Protein AF-A0A7V3BXD1-F1 (afdb_monomer_lite)

pLDDT: mean 81.01, std 13.36, range [45.06, 96.12]

Radius of gyration: 22.32 Å; chains: 1; bounding box: 56×29×72 Å

Structure (mmCIF, N/CA/C/O backbone):
data_AF-A0A7V3BXD1-F1
#
_entry.id   AF-A0A7V3BXD1-F1
#
loop_
_atom_site.group_PDB
_atom_site.id
_atom_site.type_symbol
_atom_site.label_atom_id
_atom_site.label_alt_id
_atom_site.label_comp_id
_atom_site.label_asym_id
_atom_site.label_entity_id
_atom_site.label_seq_id
_atom_site.pdbx_PDB_ins_code
_atom_site.Cartn_x
_atom_site.Cartn_y
_atom_site.Cartn_z
_atom_site.occupancy
_atom_site.B_iso_or_equiv
_atom_site.auth_seq_id
_atom_site.auth_comp_id
_atom_site.auth_asym_id
_atom_site.auth_atom_id
_atom_site.pdbx_PDB_model_num
ATOM 1 N N . MET A 1 1 ? 17.134 6.460 -17.565 1.00 50.75 1 MET A N 1
ATOM 2 C CA . MET A 1 1 ? 16.845 6.698 -16.137 1.00 50.75 1 MET A CA 1
ATOM 3 C C . MET A 1 1 ? 18.099 6.347 -15.355 1.00 50.75 1 MET A C 1
ATOM 5 O O . MET A 1 1 ? 18.691 5.317 -15.656 1.00 50.75 1 MET A O 1
ATOM 9 N N . ASN A 1 2 ? 18.587 7.209 -14.461 1.00 58.56 2 ASN A N 1
ATOM 10 C CA . ASN A 1 2 ? 19.820 6.916 -13.722 1.00 58.56 2 ASN A CA 1
ATOM 11 C C . ASN A 1 2 ? 19.503 5.994 -12.533 1.00 58.56 2 ASN A C 1
ATOM 13 O O . ASN A 1 2 ? 18.572 6.279 -11.786 1.00 58.56 2 ASN A O 1
ATOM 17 N N . ARG A 1 3 ? 20.319 4.953 -12.289 1.00 56.44 3 ARG A N 1
ATOM 18 C CA . ARG A 1 3 ? 20.182 4.008 -11.147 1.00 56.44 3 ARG A CA 1
ATOM 19 C C . ARG A 1 3 ? 20.028 4.681 -9.771 1.00 56.44 3 ARG A C 1
ATOM 21 O O . ARG A 1 3 ? 19.592 4.054 -8.812 1.00 56.44 3 ARG A O 1
ATOM 28 N N . TRP A 1 4 ? 20.430 5.943 -9.646 1.00 48.59 4 TRP A N 1
ATOM 29 C CA . TRP A 1 4 ? 20.275 6.732 -8.426 1.00 48.59 4 TRP A CA 1
ATOM 30 C C . TRP A 1 4 ? 18.835 7.227 -8.210 1.00 48.59 4 TRP A C 1
ATOM 32 O O . TRP A 1 4 ? 18.339 7.176 -7.091 1.00 48.59 4 TRP A O 1
ATOM 42 N N . GLU A 1 5 ? 18.136 7.629 -9.272 1.00 54.75 5 GLU A N 1
ATOM 43 C CA . GLU A 1 5 ? 16.750 8.116 -9.203 1.00 54.75 5 GLU A CA 1
ATOM 44 C C . GLU A 1 5 ? 15.770 6.979 -8.897 1.00 54.75 5 GLU A C 1
ATOM 46 O O . GLU A 1 5 ? 14.850 7.137 -8.100 1.00 54.75 5 GLU A O 1
ATOM 51 N N . GLU A 1 6 ? 16.030 5.802 -9.463 1.00 57.34 6 GLU A N 1
ATOM 52 C CA . GLU A 1 6 ? 15.280 4.568 -9.213 1.00 57.34 6 GLU A CA 1
ATOM 53 C C . GLU A 1 6 ? 15.422 4.091 -7.758 1.00 57.34 6 GLU A C 1
ATOM 55 O O . GLU A 1 6 ? 14.461 3.630 -7.145 1.00 57.34 6 GLU A O 1
ATOM 60 N N . ARG A 1 7 ? 16.607 4.267 -7.156 1.00 57.84 7 ARG A N 1
ATOM 61 C CA . ARG A 1 7 ? 16.838 3.978 -5.731 1.00 57.84 7 ARG A CA 1
ATOM 62 C C . ARG A 1 7 ? 16.086 4.928 -4.803 1.00 57.84 7 ARG A C 1
ATOM 64 O O . ARG A 1 7 ? 15.686 4.502 -3.725 1.00 57.84 7 ARG A O 1
ATOM 71 N N . ILE A 1 8 ? 15.912 6.188 -5.197 1.00 57.28 8 ILE A N 1
ATOM 72 C CA . ILE A 1 8 ? 15.168 7.180 -4.408 1.00 57.28 8 ILE A CA 1
ATOM 73 C C . ILE A 1 8 ? 13.664 6.908 -4.495 1.00 57.28 8 ILE A C 1
ATOM 75 O O . ILE A 1 8 ? 13.011 6.856 -3.457 1.00 57.28 8 ILE A O 1
ATOM 79 N N . ALA A 1 9 ? 13.136 6.649 -5.696 1.00 61.31 9 ALA A N 1
ATOM 80 C CA . ALA A 1 9 ? 11.723 6.322 -5.895 1.00 61.31 9 ALA A CA 1
ATOM 81 C C . ALA A 1 9 ? 11.322 5.023 -5.169 1.00 61.31 9 ALA A C 1
ATOM 83 O O . ALA A 1 9 ? 10.350 5.003 -4.414 1.00 61.31 9 ALA A O 1
ATOM 84 N N . ASN A 1 10 ? 12.130 3.964 -5.295 1.00 68.19 10 ASN A N 1
ATOM 85 C CA . ASN A 1 10 ? 11.928 2.727 -4.53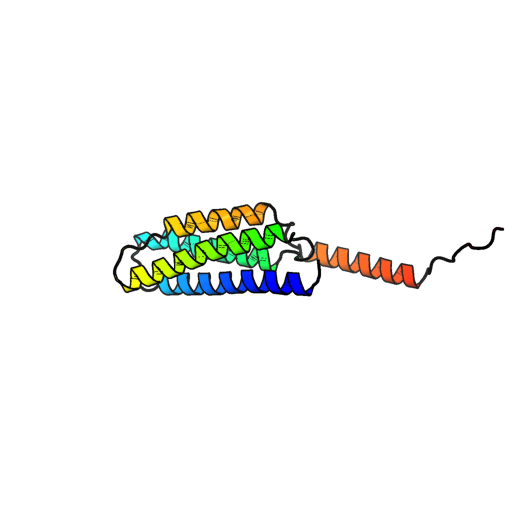5 1.00 68.19 10 ASN A CA 1
ATOM 86 C C . ASN A 1 10 ? 12.102 2.921 -3.023 1.00 68.19 10 ASN A C 1
ATOM 88 O O . ASN A 1 10 ? 11.411 2.279 -2.236 1.00 68.19 10 ASN A O 1
ATOM 92 N N . GLY A 1 11 ? 13.015 3.802 -2.602 1.00 76.81 11 GLY A N 1
ATOM 93 C CA . GLY A 1 11 ? 13.210 4.138 -1.193 1.00 76.81 11 GLY A CA 1
ATOM 94 C C . GLY A 1 11 ? 11.984 4.811 -0.579 1.00 76.81 11 GLY A C 1
ATOM 95 O O . GLY A 1 11 ? 11.580 4.444 0.521 1.00 76.81 11 GLY A O 1
ATOM 96 N N . GLN A 1 12 ? 11.363 5.745 -1.303 1.00 81.31 12 GLN A N 1
ATOM 97 C CA . GLN A 1 12 ? 10.158 6.442 -0.854 1.00 81.31 12 GLN A CA 1
ATOM 98 C C . GLN A 1 12 ? 8.962 5.491 -0.734 1.00 81.31 12 GLN A C 1
ATOM 100 O O . GLN A 1 12 ? 8.333 5.451 0.318 1.00 81.31 12 GLN A O 1
ATOM 105 N N . VAL A 1 13 ? 8.686 4.687 -1.767 1.00 86.81 13 VAL A N 1
ATOM 106 C CA . VAL A 1 13 ? 7.577 3.715 -1.752 1.00 86.81 13 VAL A CA 1
ATOM 107 C C . VAL A 1 13 ? 7.727 2.728 -0.590 1.00 86.81 13 VAL A C 1
ATOM 109 O O . VAL A 1 13 ? 6.779 2.510 0.161 1.00 86.81 13 VAL A O 1
ATOM 112 N N . LYS A 1 14 ? 8.934 2.185 -0.378 1.00 86.62 14 LYS A N 1
ATOM 113 C CA . LYS A 1 14 ? 9.203 1.267 0.740 1.00 86.62 14 LYS A CA 1
ATOM 114 C C . LYS A 1 14 ? 9.040 1.929 2.106 1.00 86.62 14 LYS A C 1
ATOM 116 O O . LYS A 1 14 ? 8.493 1.307 3.010 1.00 86.62 14 LYS A O 1
ATOM 121 N N . ALA A 1 15 ? 9.484 3.175 2.261 1.00 89.25 15 ALA A N 1
ATOM 122 C CA . ALA A 1 15 ? 9.307 3.909 3.510 1.00 89.25 15 ALA A CA 1
ATOM 123 C C . ALA A 1 15 ? 7.820 4.154 3.817 1.00 89.25 15 ALA A C 1
ATOM 125 O O . ALA A 1 15 ? 7.390 3.947 4.950 1.00 89.25 15 ALA A O 1
ATOM 126 N N . SER A 1 16 ? 7.025 4.534 2.811 1.00 91.44 16 SER A N 1
ATOM 127 C CA . SER A 1 16 ? 5.577 4.707 2.962 1.00 91.44 16 SER A CA 1
ATOM 128 C C . SER A 1 16 ? 4.873 3.402 3.334 1.00 91.44 16 SER A C 1
ATOM 130 O O . SER A 1 16 ? 4.022 3.416 4.217 1.00 91.44 16 SER A O 1
ATOM 132 N N . LEU A 1 17 ? 5.254 2.273 2.729 1.00 91.38 17 LEU A N 1
ATOM 133 C CA . LEU A 1 17 ? 4.707 0.956 3.080 1.00 91.38 17 LEU A CA 1
ATOM 134 C C . LEU A 1 17 ? 5.015 0.577 4.533 1.00 91.38 17 LEU A C 1
ATOM 136 O O . LEU A 1 17 ? 4.105 0.204 5.266 1.00 91.38 17 LEU A O 1
ATOM 140 N N . GLN A 1 18 ? 6.264 0.751 4.975 1.00 92.50 18 GLN A N 1
ATOM 141 C CA . GLN A 1 18 ? 6.660 0.463 6.359 1.00 92.50 18 GLN A CA 1
ATOM 142 C C . GLN A 1 18 ? 5.890 1.312 7.378 1.00 92.50 18 GLN A C 1
ATOM 144 O O . GLN A 1 18 ? 5.481 0.812 8.423 1.00 92.50 18 GLN A O 1
ATOM 149 N N . GLN A 1 19 ? 5.678 2.597 7.084 1.00 94.38 19 GLN A N 1
ATOM 150 C CA . GLN A 1 19 ? 4.895 3.471 7.960 1.00 94.38 19 GLN A CA 1
ATOM 151 C C . GLN A 1 19 ? 3.408 3.091 7.963 1.00 94.38 19 GLN A C 1
ATOM 153 O O . GLN A 1 19 ? 2.790 3.064 9.023 1.00 94.38 19 GLN A O 1
ATOM 158 N N . ALA A 1 20 ? 2.841 2.737 6.807 1.00 92.69 20 ALA A N 1
ATOM 159 C CA . ALA A 1 20 ? 1.450 2.304 6.712 1.00 92.69 20 ALA A CA 1
ATOM 160 C C . ALA A 1 20 ? 1.204 1.002 7.493 1.00 92.69 20 ALA A C 1
ATOM 162 O O . ALA A 1 20 ? 0.197 0.880 8.189 1.00 92.69 20 ALA A O 1
ATOM 163 N N . GLU A 1 21 ? 2.141 0.052 7.432 1.00 91.12 21 GLU A N 1
ATOM 164 C CA . GLU A 1 21 ? 2.098 -1.176 8.231 1.00 91.12 21 GLU A CA 1
ATOM 165 C C . GLU A 1 21 ? 2.164 -0.884 9.735 1.00 91.12 21 GLU A C 1
ATOM 167 O O . GLU A 1 21 ? 1.413 -1.487 10.502 1.00 91.12 21 GLU A O 1
ATOM 172 N N . ALA A 1 22 ? 3.000 0.070 10.157 1.00 93.38 22 ALA A N 1
ATOM 173 C CA . ALA A 1 22 ? 3.085 0.482 11.556 1.00 93.38 22 ALA A CA 1
ATOM 174 C C . ALA A 1 22 ? 1.763 1.086 12.064 1.00 93.38 22 ALA A C 1
ATOM 176 O O . ALA A 1 22 ? 1.290 0.698 13.131 1.00 93.38 22 ALA A O 1
ATOM 177 N N . PHE A 1 23 ? 1.121 1.964 11.285 1.00 94.38 23 PHE A N 1
ATOM 178 C CA . PHE A 1 23 ? -0.191 2.512 11.650 1.00 94.38 23 PHE A CA 1
ATOM 179 C C . PHE A 1 23 ? -1.281 1.443 11.683 1.00 94.38 23 PHE A C 1
ATOM 181 O O . PHE A 1 23 ? -2.117 1.441 12.583 1.00 94.38 23 PHE A O 1
ATOM 188 N N . ALA A 1 24 ? -1.278 0.502 10.735 1.00 90.12 24 ALA A N 1
ATOM 189 C CA . ALA A 1 24 ? -2.225 -0.609 10.751 1.00 90.12 24 ALA A CA 1
ATOM 190 C C . ALA A 1 24 ? -2.045 -1.504 11.995 1.00 90.12 24 ALA A C 1
ATOM 192 O O . ALA A 1 24 ? -3.029 -1.995 12.556 1.00 90.12 24 ALA A O 1
ATOM 193 N N . GLU A 1 25 ? -0.809 -1.703 12.456 1.00 90.94 25 GLU A N 1
ATOM 194 C CA . GLU A 1 25 ? -0.541 -2.421 13.705 1.00 90.94 25 GLU A CA 1
ATOM 195 C C . GLU A 1 25 ? -1.060 -1.636 14.918 1.00 90.94 25 GLU A C 1
ATOM 197 O O . GLU A 1 25 ? -1.810 -2.188 15.719 1.00 90.94 25 GLU A O 1
ATOM 202 N N . GLU A 1 26 ? -0.788 -0.333 15.001 1.00 92.00 26 GLU A N 1
ATOM 203 C CA . GLU A 1 26 ? -1.298 0.535 16.072 1.00 92.00 26 GLU A CA 1
ATOM 204 C C . GLU A 1 26 ? -2.835 0.568 16.123 1.00 92.00 26 GLU A C 1
ATOM 206 O O . GLU A 1 26 ? -3.448 0.560 17.195 1.00 92.00 26 GLU A O 1
ATOM 211 N N . LEU A 1 27 ? -3.497 0.536 14.965 1.00 88.56 27 LEU A N 1
ATOM 212 C CA . LEU A 1 27 ? -4.952 0.453 14.879 1.00 88.56 27 LEU A CA 1
ATOM 213 C C . LEU A 1 27 ? -5.495 -0.871 15.434 1.00 88.56 27 LEU A C 1
ATOM 215 O O . LEU A 1 27 ? -6.573 -0.858 16.027 1.00 88.56 27 LEU A O 1
ATOM 219 N N . THR A 1 28 ? -4.737 -1.970 15.367 1.00 84.38 28 THR A N 1
ATOM 220 C CA . THR A 1 28 ? -5.149 -3.284 15.900 1.00 84.38 28 THR A CA 1
ATOM 221 C C . THR A 1 28 ? -5.462 -3.221 17.401 1.00 84.38 28 THR A C 1
ATOM 223 O O . THR A 1 28 ? -6.412 -3.850 17.868 1.00 84.38 28 THR A O 1
ATOM 226 N N . GLU A 1 29 ? -4.720 -2.418 18.167 1.00 81.94 29 GLU A N 1
ATOM 227 C CA . GLU A 1 29 ? -4.866 -2.333 19.623 1.00 81.94 29 GLU A CA 1
ATOM 228 C C . GLU A 1 29 ? -6.044 -1.443 20.049 1.00 81.94 29 GLU A C 1
ATOM 230 O O . GLU A 1 29 ? -5.870 -0.272 20.366 1.00 81.94 29 GLU A O 1
ATOM 235 N N . GLY A 1 30 ? -7.273 -1.959 20.048 1.00 73.88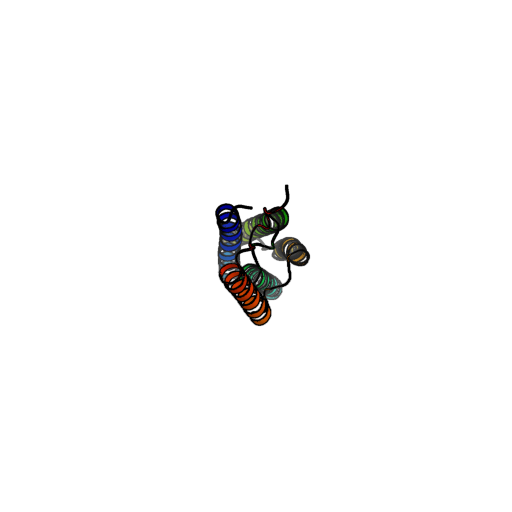 30 GLY A N 1
ATOM 236 C CA . GLY A 1 30 ? -8.441 -1.227 20.567 1.00 73.88 30 GLY A CA 1
ATOM 237 C C . GLY A 1 30 ? -9.428 -0.734 19.513 1.00 73.88 30 GLY A C 1
ATOM 238 O O . GLY A 1 30 ? -10.272 0.105 19.820 1.00 73.88 30 GLY A O 1
ATOM 239 N N . LEU A 1 31 ? -9.345 -1.257 18.289 1.00 84.88 31 LEU A N 1
ATOM 240 C CA . LEU A 1 31 ? -10.514 -1.305 17.415 1.00 84.88 31 LEU A CA 1
ATOM 241 C C . LEU A 1 31 ? -11.495 -2.376 17.906 1.00 84.88 31 LEU A C 1
ATOM 243 O O . LEU A 1 31 ? -11.089 -3.405 18.449 1.00 84.88 31 LEU A O 1
ATOM 247 N N . ASP A 1 32 ? -12.787 -2.130 17.709 1.00 85.19 32 ASP A N 1
ATOM 248 C CA . ASP A 1 32 ? -13.815 -3.139 17.954 1.00 85.19 32 ASP A CA 1
ATOM 249 C C . ASP A 1 32 ? -13.824 -4.220 16.852 1.00 85.19 32 ASP A C 1
ATOM 251 O O . ASP A 1 32 ? -13.216 -4.076 15.785 1.00 85.19 32 ASP A O 1
ATOM 255 N N . GLU A 1 33 ? -14.548 -5.314 17.099 1.00 83.69 33 GLU A N 1
ATOM 256 C CA . GLU A 1 33 ? -14.631 -6.444 16.166 1.00 83.69 33 GLU A CA 1
ATOM 257 C C . GLU A 1 33 ? -15.216 -6.070 14.793 1.00 83.69 33 GLU A C 1
ATOM 259 O O . GLU A 1 33 ? -14.972 -6.773 13.811 1.00 83.69 33 GLU A O 1
ATOM 264 N N . THR A 1 34 ? -15.953 -4.958 14.691 1.00 86.81 34 THR A N 1
ATOM 265 C CA . THR A 1 34 ? -16.600 -4.536 13.443 1.00 86.81 34 THR A CA 1
ATOM 266 C C . THR A 1 34 ? -15.610 -3.950 12.436 1.00 86.81 34 THR A C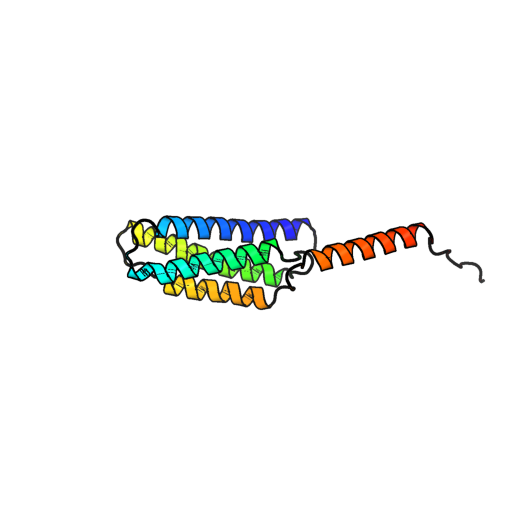 1
ATOM 268 O O . THR A 1 34 ? -15.835 -4.068 11.233 1.00 86.81 34 THR A O 1
ATOM 271 N N . HIS A 1 35 ? -14.475 -3.417 12.899 1.00 87.44 35 HIS A N 1
ATOM 272 C CA . HIS A 1 35 ? -13.426 -2.852 12.040 1.00 87.44 35 HIS A CA 1
ATOM 273 C C . HIS A 1 35 ? -12.346 -3.876 11.646 1.00 87.44 35 HIS A C 1
ATOM 275 O O . HIS A 1 35 ? -11.541 -3.617 10.748 1.00 87.44 35 HIS A O 1
ATOM 281 N N . LEU A 1 36 ? -12.317 -5.058 12.278 1.00 86.12 36 LEU A N 1
ATOM 282 C CA . LEU A 1 36 ? -11.306 -6.089 12.010 1.00 86.12 36 LEU A CA 1
ATOM 283 C C . LEU A 1 36 ? -11.269 -6.571 10.548 1.00 86.12 36 LEU A C 1
ATOM 285 O O . LEU A 1 36 ? -10.162 -6.749 10.034 1.00 86.12 36 LEU A O 1
ATOM 289 N N . PRO A 1 37 ? -12.402 -6.777 9.842 1.00 89.12 37 PRO A N 1
ATOM 290 C CA . PRO A 1 37 ? -12.372 -7.182 8.436 1.00 89.12 37 PRO A CA 1
ATOM 291 C C . PRO A 1 37 ? -11.714 -6.131 7.533 1.00 89.12 37 PRO A C 1
ATOM 293 O O . PRO 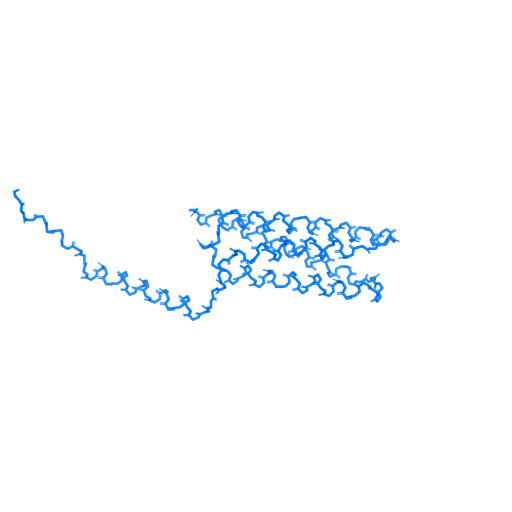A 1 37 ? -10.882 -6.475 6.690 1.00 89.12 37 PRO A O 1
ATOM 296 N N . GLU A 1 38 ? -12.038 -4.856 7.752 1.00 90.00 38 GLU A N 1
ATOM 297 C CA . GLU A 1 38 ? -11.480 -3.734 6.995 1.00 90.00 38 GLU A CA 1
ATOM 298 C C . GLU A 1 38 ? -9.981 -3.571 7.273 1.00 90.00 38 GLU A C 1
ATOM 300 O O . GLU A 1 38 ? -9.191 -3.425 6.339 1.00 90.00 38 GLU A O 1
ATOM 305 N N . LEU A 1 39 ? -9.552 -3.703 8.534 1.00 90.94 39 LEU A N 1
ATOM 306 C CA . LEU A 1 39 ? -8.134 -3.662 8.898 1.00 90.94 39 LEU A CA 1
ATOM 307 C C . LEU A 1 39 ? -7.355 -4.847 8.314 1.00 90.94 39 LEU A C 1
ATOM 309 O O . LEU A 1 39 ? -6.232 -4.695 7.831 1.00 90.94 39 LEU A O 1
ATOM 313 N N . ALA A 1 40 ? -7.949 -6.042 8.325 1.00 87.81 40 ALA A N 1
ATOM 314 C CA . ALA A 1 40 ? -7.346 -7.223 7.719 1.00 87.81 40 ALA A CA 1
ATOM 315 C C . ALA A 1 40 ? -7.165 -7.044 6.204 1.00 87.81 40 ALA A C 1
ATOM 317 O O . ALA A 1 40 ? -6.162 -7.503 5.646 1.00 87.81 40 ALA A O 1
ATOM 318 N N . ARG A 1 41 ? -8.104 -6.357 5.539 1.00 90.56 41 ARG A N 1
ATOM 319 C CA . ARG A 1 41 ? -7.980 -5.974 4.130 1.00 90.56 41 ARG A CA 1
ATOM 320 C C . ARG A 1 41 ? -6.833 -4.988 3.926 1.00 90.56 41 ARG A C 1
ATOM 322 O O . ARG A 1 41 ? -5.957 -5.300 3.124 1.00 90.56 41 ARG A O 1
ATOM 329 N N . VAL A 1 42 ? -6.769 -3.899 4.698 1.00 91.94 42 VAL A N 1
ATOM 330 C CA . VAL A 1 42 ? -5.659 -2.925 4.660 1.00 91.94 42 VAL A CA 1
ATOM 331 C C . VAL A 1 42 ? -4.309 -3.641 4.737 1.00 91.94 42 VAL A C 1
ATOM 333 O O . VAL A 1 42 ? -3.473 -3.496 3.847 1.00 91.94 42 VAL A O 1
ATOM 336 N N . ARG A 1 43 ? -4.118 -4.503 5.744 1.00 89.88 43 ARG A N 1
ATOM 337 C CA . ARG A 1 43 ? -2.868 -5.260 5.936 1.00 89.88 43 ARG A CA 1
ATOM 338 C C . ARG A 1 43 ? -2.551 -6.176 4.755 1.00 89.88 43 ARG A C 1
ATOM 340 O O . ARG A 1 43 ? -1.400 -6.265 4.335 1.00 89.88 43 ARG A O 1
ATOM 347 N N . ARG A 1 44 ? -3.559 -6.858 4.203 1.00 87.44 44 ARG A N 1
ATOM 348 C CA . ARG A 1 44 ? -3.380 -7.735 3.037 1.00 87.44 44 ARG A CA 1
ATOM 349 C C . ARG A 1 44 ? -2.953 -6.948 1.802 1.00 87.44 44 ARG A C 1
ATOM 351 O O . ARG A 1 44 ? -2.080 -7.413 1.074 1.00 87.44 44 ARG A O 1
ATOM 358 N N . VAL A 1 45 ? -3.565 -5.791 1.565 1.00 89.50 45 VAL A N 1
ATOM 359 C CA . VAL A 1 45 ? -3.247 -4.946 0.413 1.00 89.50 45 VAL A CA 1
ATOM 360 C C . VAL A 1 45 ? -1.843 -4.361 0.543 1.00 89.50 45 VAL A C 1
ATOM 362 O O . VAL A 1 45 ? -1.060 -4.489 -0.393 1.00 89.50 45 VAL A O 1
ATOM 365 N N . LEU A 1 46 ? -1.471 -3.836 1.715 1.00 88.88 46 LEU A N 1
ATOM 366 C CA . LEU A 1 46 ? -0.107 -3.359 1.975 1.00 88.88 46 LEU A CA 1
ATOM 367 C C . LEU A 1 46 ? 0.938 -4.458 1.740 1.00 88.88 46 LEU A C 1
ATOM 369 O O . LEU A 1 46 ? 1.908 -4.237 1.016 1.00 88.88 46 LEU A O 1
ATOM 373 N N . ALA A 1 47 ? 0.695 -5.668 2.252 1.00 86.12 47 ALA A N 1
ATOM 374 C CA . ALA A 1 47 ? 1.581 -6.808 2.032 1.00 86.12 47 ALA A CA 1
ATOM 375 C C . ALA A 1 47 ? 1.679 -7.200 0.546 1.00 86.12 47 ALA A C 1
ATOM 377 O O . ALA A 1 47 ? 2.759 -7.544 0.065 1.00 86.12 47 ALA A O 1
ATOM 378 N N . HIS A 1 48 ? 0.567 -7.137 -0.196 1.00 87.00 48 HIS A N 1
ATOM 379 C CA . HIS A 1 48 ? 0.558 -7.397 -1.635 1.00 87.00 48 HIS A CA 1
ATOM 380 C C . HIS A 1 48 ? 1.388 -6.361 -2.399 1.00 87.00 48 HIS A C 1
ATOM 382 O O . HIS A 1 48 ? 2.233 -6.739 -3.211 1.00 87.00 48 HIS A O 1
ATOM 388 N N . ILE A 1 49 ? 1.200 -5.073 -2.100 1.00 88.69 49 ILE A N 1
ATOM 389 C CA . ILE A 1 49 ? 1.962 -3.987 -2.719 1.00 88.69 49 ILE A CA 1
ATOM 390 C C . ILE A 1 49 ? 3.448 -4.129 -2.384 1.00 88.69 49 ILE A C 1
ATOM 392 O O . ILE A 1 49 ? 4.282 -4.049 -3.285 1.00 88.69 49 ILE A O 1
ATOM 396 N N . ASN A 1 50 ? 3.792 -4.413 -1.125 1.00 87.25 50 ASN A N 1
ATOM 397 C CA . ASN A 1 50 ? 5.182 -4.615 -0.728 1.00 87.25 50 ASN A CA 1
ATOM 398 C C . ASN A 1 50 ? 5.823 -5.789 -1.480 1.00 87.25 50 ASN A C 1
ATOM 400 O O . ASN A 1 50 ? 6.896 -5.635 -2.063 1.00 87.25 50 ASN A O 1
ATOM 404 N N . ALA A 1 51 ? 5.135 -6.930 -1.565 1.00 83.50 51 ALA A N 1
ATOM 405 C CA . ALA A 1 51 ? 5.613 -8.073 -2.335 1.00 83.50 51 ALA A CA 1
ATOM 406 C C . ALA A 1 51 ? 5.796 -7.727 -3.822 1.00 83.50 51 ALA A C 1
ATOM 408 O O . ALA A 1 51 ? 6.775 -8.158 -4.436 1.00 83.50 51 ALA A O 1
ATOM 409 N N . TYR A 1 52 ? 4.896 -6.931 -4.405 1.00 85.31 52 TYR A N 1
ATOM 410 C CA . TYR A 1 52 ? 5.015 -6.498 -5.793 1.00 85.31 52 TYR A CA 1
ATOM 411 C C . TYR A 1 52 ? 6.250 -5.614 -5.997 1.00 85.31 52 TYR A C 1
ATOM 413 O O . TYR A 1 52 ? 7.074 -5.888 -6.866 1.00 85.31 52 TYR A O 1
ATOM 421 N N . VAL A 1 53 ? 6.430 -4.600 -5.149 1.00 84.25 53 VAL A N 1
ATOM 422 C CA . VAL A 1 53 ? 7.566 -3.665 -5.200 1.00 84.25 53 VAL A CA 1
ATOM 423 C C . VAL A 1 53 ? 8.902 -4.378 -4.977 1.00 84.25 53 VAL A C 1
ATOM 425 O O . VAL A 1 53 ? 9.901 -4.035 -5.604 1.00 84.25 53 VAL A O 1
ATOM 428 N N . GLU A 1 54 ? 8.949 -5.389 -4.109 1.00 81.62 54 GLU A N 1
ATOM 429 C CA . GLU A 1 54 ? 10.161 -6.178 -3.861 1.00 81.62 54 GLU A CA 1
ATOM 430 C C . GLU A 1 54 ? 10.573 -7.059 -5.044 1.00 81.62 54 GLU A C 1
ATOM 432 O O . GLU A 1 54 ? 11.766 -7.303 -5.235 1.00 81.62 54 GLU A O 1
ATOM 437 N N . ASN A 1 55 ? 9.602 -7.534 -5.825 1.00 78.12 55 ASN A N 1
ATOM 438 C CA . ASN A 1 55 ? 9.824 -8.494 -6.907 1.00 78.12 55 ASN A CA 1
ATOM 439 C C . ASN A 1 55 ? 9.712 -7.872 -8.311 1.00 78.12 55 ASN A C 1
ATOM 441 O O . ASN A 1 55 ? 10.003 -8.545 -9.305 1.00 78.12 55 ASN A O 1
ATOM 445 N N . ALA A 1 56 ? 9.313 -6.605 -8.419 1.00 78.12 56 ALA A N 1
ATOM 446 C CA . ALA A 1 56 ? 9.303 -5.872 -9.674 1.00 78.12 56 ALA A CA 1
ATOM 447 C C . ALA A 1 56 ? 10.731 -5.572 -10.152 1.00 78.12 56 ALA A C 1
ATOM 449 O O . ALA A 1 56 ? 11.654 -5.320 -9.373 1.00 78.12 56 ALA A O 1
ATOM 450 N N . ASP A 1 57 ? 10.916 -5.591 -11.470 1.00 74.06 57 ASP A N 1
ATOM 451 C CA . ASP A 1 57 ? 12.139 -5.093 -12.084 1.00 74.06 57 ASP A CA 1
ATOM 452 C C . ASP A 1 57 ? 12.089 -3.567 -12.168 1.00 74.06 57 ASP A C 1
ATOM 454 O O . ASP A 1 57 ? 11.442 -3.022 -13.061 1.00 74.06 57 ASP A O 1
ATOM 458 N N . GLY A 1 58 ? 12.769 -2.877 -11.254 1.00 69.06 58 GLY A N 1
ATOM 459 C CA . GLY A 1 58 ? 12.793 -1.413 -11.235 1.00 69.06 58 GLY A CA 1
ATOM 460 C C . GLY A 1 58 ? 13.321 -0.776 -12.532 1.00 69.06 58 GLY A C 1
ATOM 461 O O . GLY A 1 58 ? 12.912 0.337 -12.857 1.00 69.06 58 GLY A O 1
ATOM 462 N N . GLU A 1 59 ? 14.124 -1.493 -13.335 1.00 69.69 59 GLU A N 1
ATOM 463 C CA . GLU A 1 59 ? 14.582 -1.004 -14.647 1.00 69.69 59 GLU A CA 1
ATOM 464 C C . GLU A 1 59 ? 13.443 -0.956 -15.680 1.00 69.69 59 GLU A C 1
ATOM 466 O O . GLU A 1 59 ? 13.512 -0.204 -16.655 1.00 69.69 59 GLU A O 1
ATOM 471 N N . LEU A 1 60 ? 12.394 -1.756 -15.467 1.00 72.38 60 LEU A N 1
ATOM 472 C CA . LEU A 1 60 ? 11.213 -1.846 -16.324 1.00 72.38 60 LEU A CA 1
ATOM 473 C C . LEU A 1 60 ? 10.038 -1.012 -15.792 1.00 72.38 60 LEU A C 1
ATOM 475 O O . LEU A 1 60 ? 9.093 -0.750 -16.537 1.00 72.38 60 LEU A O 1
ATOM 479 N N . VAL A 1 61 ? 10.075 -0.589 -14.524 1.00 77.31 61 VAL A N 1
ATOM 480 C CA . VAL A 1 61 ? 9.052 0.290 -13.948 1.00 77.31 61 VAL A CA 1
ATOM 481 C C . VAL A 1 61 ? 9.316 1.725 -14.405 1.00 77.31 61 VAL A C 1
ATOM 483 O O . VAL A 1 61 ? 10.339 2.341 -14.100 1.00 77.31 61 VAL A O 1
ATOM 486 N N . GLY A 1 62 ? 8.370 2.293 -15.150 1.00 78.94 62 GLY A N 1
ATOM 487 C CA . GLY A 1 62 ? 8.448 3.689 -15.574 1.00 78.94 62 GLY A CA 1
ATOM 488 C C . GLY A 1 62 ? 8.363 4.660 -14.390 1.00 78.94 62 GLY A C 1
ATOM 489 O O . GLY A 1 62 ? 7.640 4.419 -13.427 1.00 78.94 62 GLY A O 1
ATOM 490 N N . ARG A 1 63 ? 9.041 5.813 -14.492 1.00 79.94 63 ARG A N 1
ATOM 491 C CA . ARG A 1 63 ? 9.025 6.870 -13.459 1.00 79.94 63 ARG A CA 1
ATOM 492 C C . ARG A 1 63 ? 7.605 7.278 -13.060 1.00 79.94 63 ARG A C 1
ATOM 494 O O . ARG A 1 63 ? 7.308 7.343 -11.879 1.00 79.94 63 ARG A O 1
ATOM 501 N N . ALA A 1 64 ? 6.733 7.483 -14.048 1.00 82.06 64 ALA A N 1
ATOM 502 C CA . ALA A 1 64 ? 5.341 7.864 -13.818 1.00 82.06 64 ALA A CA 1
ATOM 503 C C . ALA A 1 64 ? 4.560 6.804 -13.021 1.00 82.06 64 ALA A C 1
ATOM 505 O O . ALA A 1 64 ? 3.776 7.156 -12.152 1.00 82.06 64 ALA A O 1
ATOM 506 N N . ALA A 1 65 ? 4.813 5.514 -13.265 1.00 83.00 65 ALA A N 1
ATOM 507 C CA . ALA A 1 65 ? 4.170 4.431 -12.522 1.00 83.00 65 ALA A CA 1
ATOM 508 C C . ALA A 1 65 ? 4.653 4.376 -11.061 1.00 83.00 65 ALA A C 1
ATOM 510 O O . ALA A 1 65 ? 3.868 4.106 -10.156 1.00 83.00 65 ALA A O 1
ATOM 511 N N . HIS A 1 66 ? 5.933 4.684 -10.826 1.00 85.56 66 HIS A N 1
ATOM 512 C CA . HIS A 1 66 ? 6.481 4.858 -9.481 1.00 85.56 66 HIS A CA 1
ATOM 513 C C . HIS A 1 66 ? 5.876 6.060 -8.753 1.00 85.56 66 HIS A C 1
ATOM 515 O O . HIS A 1 66 ? 5.493 5.936 -7.591 1.00 85.56 66 HIS A O 1
ATOM 521 N N . ASP A 1 67 ? 5.808 7.210 -9.425 1.00 86.19 67 ASP A N 1
ATOM 522 C CA . ASP A 1 67 ? 5.312 8.456 -8.841 1.00 86.19 67 ASP A CA 1
ATOM 523 C C . ASP A 1 67 ? 3.808 8.356 -8.515 1.00 86.19 67 ASP A C 1
ATOM 525 O O . ASP A 1 67 ? 3.392 8.822 -7.454 1.00 86.19 67 ASP A O 1
ATOM 529 N N . ASN A 1 68 ? 3.010 7.687 -9.360 1.00 89.75 68 ASN A N 1
ATOM 530 C CA . ASN A 1 68 ? 1.596 7.403 -9.089 1.00 89.75 68 ASN A CA 1
ATOM 531 C C . ASN A 1 68 ? 1.426 6.537 -7.835 1.00 89.75 68 ASN A C 1
ATOM 533 O O . ASN A 1 68 ? 0.748 6.959 -6.895 1.00 89.75 68 ASN A O 1
ATOM 537 N N . LEU A 1 69 ? 2.130 5.396 -7.769 1.00 90.75 69 LEU A N 1
ATOM 538 C CA . LEU A 1 69 ? 2.055 4.501 -6.614 1.00 90.75 69 LEU A CA 1
ATOM 539 C C . LEU A 1 69 ? 2.485 5.224 -5.333 1.00 90.75 69 LEU A C 1
ATOM 541 O O . LEU A 1 69 ? 1.837 5.102 -4.296 1.00 90.75 69 LEU A O 1
ATOM 545 N N . ALA A 1 70 ? 3.568 6.002 -5.397 1.00 90.25 70 ALA A N 1
ATOM 546 C CA . ALA A 1 70 ? 4.032 6.801 -4.268 1.00 90.25 70 ALA A CA 1
ATOM 547 C C . ALA A 1 70 ? 2.999 7.861 -3.845 1.00 90.25 70 ALA A C 1
ATOM 549 O O . ALA A 1 70 ? 2.854 8.125 -2.651 1.00 90.25 70 ALA A O 1
ATOM 550 N N . GLY A 1 71 ? 2.277 8.452 -4.799 1.00 92.19 71 GLY A N 1
ATOM 551 C CA . GLY A 1 71 ? 1.195 9.401 -4.551 1.00 92.19 71 GLY A CA 1
ATOM 552 C C . GLY A 1 71 ? 0.004 8.764 -3.836 1.00 92.19 71 GLY A C 1
ATOM 553 O O . GLY A 1 71 ? -0.393 9.250 -2.775 1.00 92.19 71 GLY A O 1
ATOM 554 N N . HIS A 1 72 ? -0.527 7.658 -4.364 1.00 94.06 72 HIS A N 1
ATOM 555 C CA . HIS A 1 72 ? -1.657 6.951 -3.751 1.00 94.06 72 HIS A CA 1
ATOM 556 C C . HIS A 1 72 ? -1.288 6.347 -2.391 1.00 94.06 72 HIS A C 1
ATOM 558 O O . HIS A 1 72 ? -2.038 6.506 -1.428 1.00 94.06 72 HIS A O 1
ATOM 564 N N . LEU A 1 73 ? -0.095 5.755 -2.250 1.00 93.88 73 LEU A N 1
ATOM 565 C CA . LEU A 1 73 ? 0.400 5.303 -0.945 1.00 93.88 73 LEU A CA 1
ATOM 566 C C . LEU A 1 73 ? 0.580 6.463 0.034 1.00 93.88 73 LEU A C 1
ATOM 568 O O . LEU A 1 73 ? 0.270 6.311 1.210 1.00 93.88 73 LEU A O 1
ATOM 572 N N . GLY A 1 74 ? 1.049 7.625 -0.427 1.00 93.81 74 GLY A N 1
ATOM 573 C CA . GLY A 1 74 ? 1.157 8.822 0.405 1.00 93.81 74 GLY A CA 1
ATOM 574 C C . GLY A 1 74 ? -0.200 9.296 0.934 1.00 93.81 74 GLY A C 1
ATOM 575 O O . GLY A 1 74 ? -0.308 9.652 2.106 1.00 93.81 74 GLY A O 1
ATOM 576 N N . GLN A 1 75 ? -1.245 9.250 0.105 1.00 94.50 75 GLN A N 1
ATOM 577 C CA . GLN A 1 75 ? -2.617 9.571 0.517 1.00 94.50 75 GLN A CA 1
ATOM 578 C C . GLN A 1 75 ? -3.177 8.533 1.497 1.00 94.50 75 GLN A C 1
ATOM 580 O O . GLN A 1 75 ? -3.685 8.907 2.554 1.00 94.50 75 GLN A O 1
ATOM 585 N N . ALA A 1 76 ? -3.027 7.239 1.197 1.00 95.25 76 ALA A N 1
ATOM 586 C CA . ALA A 1 76 ? -3.451 6.157 2.085 1.00 95.25 76 ALA A CA 1
ATOM 587 C C . ALA A 1 76 ? -2.746 6.236 3.450 1.00 95.25 76 ALA A C 1
ATOM 589 O O . ALA A 1 76 ? -3.377 6.068 4.491 1.00 95.25 76 ALA A O 1
ATOM 590 N N . LEU A 1 77 ? -1.452 6.567 3.456 1.00 95.88 77 LEU A N 1
ATOM 591 C CA . LEU A 1 77 ? -0.660 6.768 4.664 1.00 95.88 77 LEU A CA 1
ATOM 592 C C . LEU A 1 77 ? -1.164 7.948 5.504 1.00 95.88 77 LEU A C 1
ATOM 594 O O . LEU A 1 77 ? -1.295 7.821 6.719 1.00 95.88 77 LEU A O 1
ATOM 598 N N . GLN A 1 78 ? -1.464 9.087 4.872 1.00 95.62 78 GLN A N 1
ATOM 599 C CA . GLN A 1 78 ? -2.044 10.242 5.566 1.00 95.62 78 GLN A CA 1
ATOM 600 C C . GLN A 1 78 ? -3.398 9.898 6.192 1.00 95.62 78 GLN A C 1
ATOM 602 O O . GLN A 1 78 ? -3.670 10.298 7.322 1.00 95.62 78 GLN A O 1
ATOM 607 N N . GLN A 1 79 ? -4.225 9.126 5.483 1.00 95.44 79 GLN A N 1
ATOM 608 C CA . GLN A 1 79 ? -5.505 8.660 6.008 1.00 95.44 79 GLN A CA 1
ATOM 609 C C . GLN A 1 79 ? -5.320 7.684 7.173 1.00 95.44 79 GLN A C 1
ATOM 611 O O . GLN A 1 79 ? -5.988 7.838 8.189 1.00 95.44 79 GLN A O 1
ATOM 616 N N . LEU A 1 80 ? -4.375 6.744 7.089 1.00 95.88 80 LEU A N 1
ATOM 617 C CA . LEU A 1 80 ? -4.040 5.841 8.194 1.00 95.88 80 LEU A CA 1
ATOM 618 C C . LEU A 1 80 ? -3.578 6.586 9.450 1.00 95.88 80 LEU A C 1
ATOM 620 O O . LEU A 1 80 ? -4.068 6.288 10.536 1.00 95.88 80 LEU A O 1
ATOM 624 N N . GLN A 1 81 ? -2.700 7.584 9.314 1.00 96.12 81 GLN A N 1
ATOM 625 C CA . GLN A 1 81 ? -2.308 8.438 10.441 1.00 96.12 81 GLN A CA 1
ATOM 626 C C . GLN A 1 81 ? -3.523 9.162 11.035 1.00 96.12 81 GLN A C 1
ATOM 628 O O . GLN A 1 81 ? -3.690 9.196 12.250 1.00 96.12 81 GLN A O 1
ATOM 633 N N . GLN A 1 82 ? -4.404 9.702 10.189 1.00 95.44 82 GLN A N 1
ATOM 634 C CA . GLN A 1 82 ? -5.627 10.354 10.652 1.00 95.44 82 GLN A CA 1
ATOM 635 C C . GLN A 1 82 ? -6.527 9.385 11.432 1.00 95.44 82 GLN A C 1
ATOM 637 O O . GLN A 1 82 ? -7.095 9.779 12.448 1.00 95.44 82 GLN A O 1
ATOM 642 N N . GLN A 1 83 ? -6.627 8.123 11.003 1.00 94.88 83 GLN A N 1
ATOM 643 C CA . GLN A 1 83 ? -7.376 7.089 11.720 1.00 94.88 83 GLN A CA 1
ATOM 644 C C . GLN A 1 83 ? -6.756 6.765 13.083 1.00 94.88 83 GLN A C 1
ATOM 646 O O . GLN A 1 83 ? -7.480 6.618 14.069 1.00 94.88 83 GLN A O 1
ATOM 651 N N . VAL A 1 84 ? -5.424 6.697 13.160 1.00 94.88 84 VAL A N 1
ATOM 652 C CA . VAL A 1 84 ? -4.690 6.538 14.425 1.00 94.88 84 VAL A CA 1
ATOM 653 C C . VAL A 1 84 ? -4.995 7.703 15.372 1.00 94.88 84 VAL A C 1
ATOM 655 O O . VAL A 1 84 ? -5.385 7.482 16.520 1.00 94.88 84 VAL A O 1
ATOM 658 N N . ASP A 1 85 ? -4.917 8.939 14.878 1.00 94.50 85 ASP A N 1
ATOM 659 C CA . ASP A 1 85 ? -5.178 10.141 15.673 1.00 94.50 85 ASP A CA 1
ATOM 660 C C . ASP A 1 85 ? -6.641 10.215 16.143 1.00 94.50 85 ASP A C 1
ATOM 662 O O . ASP A 1 85 ? -6.917 10.563 17.294 1.00 94.50 85 ASP A O 1
ATOM 666 N N . GLN A 1 86 ? -7.594 9.865 15.270 1.00 92.12 86 GLN A N 1
ATOM 667 C CA . GLN A 1 86 ? -9.026 9.826 15.584 1.00 92.12 86 GLN A CA 1
ATOM 668 C C . GLN A 1 86 ? -9.331 8.788 16.657 1.00 92.12 86 GLN A C 1
ATOM 670 O O . GLN A 1 86 ? -10.016 9.098 17.636 1.00 92.12 86 GLN A O 1
ATOM 675 N N . LYS A 1 87 ? -8.766 7.587 16.521 1.00 91.62 87 LYS A N 1
ATOM 676 C CA . LYS A 1 87 ? -8.879 6.526 17.518 1.00 91.62 87 LYS A CA 1
ATOM 677 C C . LYS A 1 87 ? -8.330 6.974 18.872 1.00 91.62 87 LYS A C 1
ATOM 679 O O . LYS A 1 87 ? -9.000 6.790 19.886 1.00 91.62 87 LYS A O 1
ATOM 684 N N . ALA A 1 88 ? -7.155 7.607 18.899 1.00 90.38 88 ALA A N 1
ATOM 685 C CA . ALA A 1 88 ? -6.556 8.130 20.130 1.00 90.38 88 ALA A CA 1
ATOM 686 C C . ALA A 1 88 ? -7.443 9.188 20.819 1.00 90.38 88 ALA A C 1
ATOM 688 O O . ALA A 1 88 ? -7.420 9.326 22.042 1.00 90.38 88 ALA A O 1
ATOM 689 N N . GLN A 1 89 ? -8.262 9.903 20.046 1.00 91.81 89 GLN A N 1
ATOM 690 C CA . GLN A 1 89 ? -9.235 10.887 20.529 1.00 91.81 89 GLN A CA 1
ATOM 691 C C . GLN A 1 89 ? -10.619 10.284 20.838 1.00 91.81 89 GLN A C 1
ATOM 693 O O . GLN A 1 89 ? -11.534 11.020 21.207 1.00 91.81 89 GLN A O 1
ATOM 698 N N . GLY A 1 90 ? -10.802 8.966 20.687 1.00 88.25 90 GLY A N 1
ATOM 699 C CA . GLY A 1 90 ? -12.084 8.282 20.887 1.00 88.25 90 GLY A CA 1
ATOM 700 C C . GLY A 1 90 ? -13.128 8.574 19.803 1.00 88.25 90 GLY A C 1
ATOM 701 O O . GLY A 1 90 ? -14.321 8.373 20.031 1.00 88.25 90 GLY A O 1
ATOM 702 N N . SER A 1 91 ? -12.699 9.080 18.645 1.00 88.75 91 SER A N 1
ATOM 703 C CA . SER A 1 91 ? -13.563 9.296 17.484 1.00 88.75 91 SER A CA 1
ATOM 704 C C . SER A 1 91 ? -13.723 8.004 16.670 1.00 88.75 91 SER A C 1
ATOM 706 O O . SER A 1 91 ? -12.822 7.162 16.689 1.00 88.75 91 SER A O 1
ATOM 708 N N . PRO A 1 92 ? -14.845 7.831 15.945 1.00 87.38 92 PRO A N 1
ATOM 709 C CA . PRO A 1 92 ? -15.030 6.693 15.049 1.00 87.38 92 PRO A CA 1
ATOM 710 C C . PRO A 1 92 ? -13.928 6.626 13.991 1.00 87.38 92 PRO A C 1
ATOM 712 O O . PRO A 1 92 ? -13.541 7.656 13.441 1.00 87.38 92 PRO A O 1
ATOM 715 N N . VAL A 1 93 ? -13.468 5.410 13.708 1.00 92.00 93 VAL A N 1
ATOM 716 C CA . VAL A 1 93 ? -12.462 5.124 12.685 1.00 92.00 93 VAL A CA 1
ATOM 717 C C . VAL A 1 93 ? -13.162 4.760 11.375 1.00 92.00 93 VAL A C 1
ATOM 719 O O . VAL A 1 93 ? -14.114 3.987 11.367 1.00 92.00 93 VAL A O 1
ATOM 722 N N . ASP A 1 94 ? -12.670 5.282 10.259 1.00 91.38 94 ASP A N 1
ATOM 723 C CA . ASP A 1 94 ? -13.118 4.969 8.904 1.00 91.38 94 ASP A CA 1
ATOM 724 C C . ASP A 1 94 ? -12.002 4.267 8.115 1.00 91.38 94 ASP A C 1
ATOM 726 O O . ASP A 1 94 ? -11.137 4.888 7.492 1.00 91.38 94 ASP A O 1
ATOM 730 N N . LEU A 1 95 ? -12.019 2.932 8.156 1.00 93.00 95 LEU A N 1
ATOM 731 C CA . LEU A 1 95 ? -11.105 2.096 7.373 1.00 93.00 95 LEU A CA 1
ATOM 732 C C . LEU A 1 95 ? -11.590 1.853 5.940 1.00 93.00 95 LEU A C 1
ATOM 734 O O . LEU A 1 95 ? -10.783 1.442 5.106 1.00 93.00 95 LEU A O 1
ATOM 738 N N . ALA A 1 96 ? -12.864 2.119 5.636 1.00 93.12 96 ALA A N 1
ATOM 739 C CA . ALA A 1 96 ? -13.396 1.952 4.287 1.00 93.12 96 ALA A CA 1
ATOM 740 C C . ALA A 1 96 ? -12.739 2.963 3.340 1.00 93.12 96 ALA A C 1
ATOM 742 O O . ALA A 1 96 ? -12.219 2.581 2.294 1.00 93.12 96 ALA A O 1
ATOM 743 N N . ASN A 1 97 ? -12.623 4.222 3.773 1.00 92.25 97 ASN A N 1
ATOM 744 C CA . ASN A 1 97 ? -11.908 5.246 3.012 1.00 92.25 97 ASN A CA 1
ATOM 745 C C . ASN A 1 97 ? -10.420 4.896 2.801 1.00 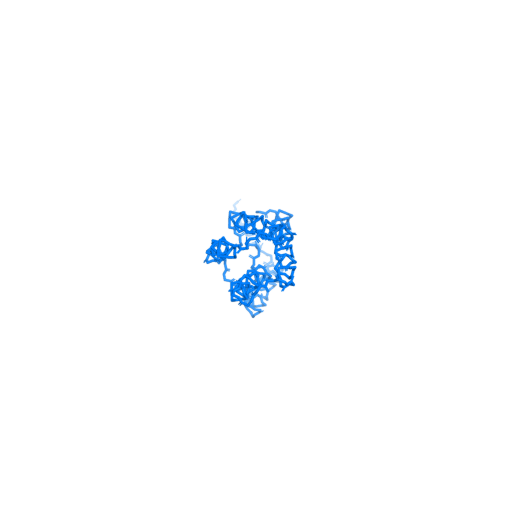92.25 97 ASN A C 1
ATOM 747 O O . ASN A 1 97 ? -9.868 5.131 1.729 1.00 92.25 97 ASN A O 1
ATOM 751 N N . VAL A 1 98 ? -9.752 4.292 3.793 1.00 94.38 98 VAL A N 1
ATOM 752 C CA . VAL A 1 98 ? -8.367 3.807 3.622 1.00 94.38 98 VAL A CA 1
ATOM 753 C C . VAL A 1 98 ? -8.306 2.702 2.564 1.00 94.38 98 VAL A C 1
ATOM 755 O O . VAL A 1 98 ? -7.398 2.692 1.734 1.00 94.38 98 VAL A O 1
ATOM 758 N N . ASN A 1 99 ? -9.265 1.777 2.581 1.00 93.12 99 ASN A N 1
ATOM 759 C CA . ASN A 1 99 ? -9.344 0.684 1.619 1.00 93.12 99 ASN A CA 1
ATOM 760 C C . ASN A 1 99 ? -9.594 1.174 0.186 1.00 93.12 99 ASN A C 1
ATOM 762 O O . ASN A 1 99 ? -8.926 0.674 -0.717 1.00 93.12 99 ASN A O 1
ATOM 766 N N . ASP A 1 100 ? -10.440 2.186 -0.009 1.00 93.56 100 ASP A N 1
ATOM 767 C CA . ASP A 1 100 ? -10.642 2.834 -1.313 1.00 93.56 100 ASP A CA 1
ATOM 768 C C . ASP A 1 100 ? -9.342 3.479 -1.829 1.00 93.56 100 ASP A C 1
ATOM 770 O O . ASP A 1 100 ? -8.998 3.368 -3.004 1.00 93.56 100 ASP A O 1
ATOM 774 N N . MET A 1 101 ? -8.565 4.113 -0.942 1.00 92.69 101 MET A N 1
ATOM 775 C CA . MET A 1 101 ? -7.272 4.715 -1.305 1.00 92.69 101 MET A CA 1
ATOM 776 C C . MET A 1 101 ? -6.233 3.662 -1.704 1.00 92.69 101 MET A C 1
ATOM 778 O O . MET A 1 101 ? -5.452 3.859 -2.637 1.00 92.69 101 MET A O 1
ATOM 782 N N . LEU A 1 102 ? -6.228 2.528 -1.004 1.00 92.69 102 LEU A N 1
ATOM 783 C CA . LEU A 1 102 ? -5.355 1.404 -1.319 1.00 92.69 102 LEU A CA 1
ATOM 784 C C . LEU A 1 102 ? -5.751 0.689 -2.617 1.00 92.69 102 LEU A C 1
ATOM 786 O O . LEU A 1 102 ? -4.881 0.102 -3.258 1.00 92.69 102 LEU A O 1
ATOM 790 N N . ASP A 1 103 ? -7.009 0.782 -3.045 1.00 93.81 103 ASP A N 1
ATOM 791 C CA . ASP A 1 103 ? -7.443 0.241 -4.334 1.00 93.81 103 ASP A CA 1
ATOM 792 C C . ASP A 1 103 ? -6.838 1.016 -5.506 1.00 93.81 103 ASP A C 1
ATOM 794 O O . ASP A 1 103 ? -6.366 0.394 -6.454 1.00 93.81 103 ASP A O 1
ATOM 798 N N . TYR A 1 104 ? -6.698 2.342 -5.403 1.00 93.06 104 TYR A N 1
ATOM 799 C CA . TYR A 1 104 ? -5.950 3.112 -6.407 1.00 93.06 104 TYR A CA 1
ATOM 800 C C . TYR A 1 104 ? -4.469 2.708 -6.467 1.00 93.06 104 TYR A C 1
ATOM 802 O O . TYR A 1 104 ? -3.887 2.618 -7.548 1.00 93.06 104 TYR A O 1
ATOM 810 N N . ALA A 1 105 ? -3.858 2.411 -5.314 1.00 91.12 105 ALA A N 1
ATOM 811 C CA . ALA A 1 105 ? -2.484 1.913 -5.268 1.00 91.12 105 ALA A CA 1
ATOM 812 C C . ALA A 1 105 ? -2.353 0.506 -5.884 1.00 91.12 105 ALA A C 1
ATOM 814 O O . ALA A 1 105 ? -1.340 0.205 -6.513 1.00 91.12 105 ALA A O 1
ATOM 815 N N . LEU A 1 106 ? -3.366 -0.355 -5.735 1.00 89.94 106 LEU A N 1
ATOM 816 C CA . LEU A 1 106 ? -3.422 -1.656 -6.411 1.00 89.94 106 LEU A CA 1
ATOM 817 C C . LEU A 1 106 ? -3.605 -1.514 -7.923 1.00 89.94 106 LEU A C 1
ATOM 819 O O . LEU A 1 106 ? -2.935 -2.218 -8.680 1.00 89.94 106 LEU A O 1
ATOM 823 N N . ASP A 1 107 ? -4.471 -0.603 -8.360 1.00 90.56 107 ASP A N 1
ATOM 824 C CA . ASP A 1 107 ? -4.707 -0.339 -9.778 1.00 90.56 107 ASP A CA 1
ATOM 825 C C . ASP A 1 107 ? -3.429 0.132 -10.480 1.00 90.56 107 ASP A C 1
ATOM 827 O O . ASP A 1 107 ? -3.158 -0.286 -11.606 1.00 90.56 107 ASP A O 1
ATOM 831 N N . ASP A 1 108 ? -2.580 0.918 -9.810 1.00 87.56 108 ASP A N 1
ATOM 832 C CA . ASP A 1 108 ? -1.273 1.299 -10.356 1.00 87.56 108 ASP A CA 1
ATOM 833 C C . ASP A 1 108 ? -0.376 0.087 -10.639 1.00 87.56 108 ASP A C 1
ATOM 835 O O . ASP A 1 108 ? 0.323 0.059 -11.657 1.00 87.56 108 ASP A O 1
ATOM 839 N N . LEU A 1 109 ? -0.406 -0.935 -9.775 1.00 85.00 109 LEU A N 1
ATOM 840 C CA . LEU A 1 109 ? 0.400 -2.146 -9.954 1.00 85.00 109 LEU A CA 1
ATOM 841 C C . LEU A 1 109 ? -0.031 -2.961 -11.173 1.00 85.00 109 LEU A C 1
ATOM 843 O O . LEU A 1 109 ? 0.800 -3.661 -11.749 1.00 85.00 109 LEU A O 1
ATOM 847 N N . ALA A 1 110 ? -1.284 -2.844 -11.619 1.00 82.19 110 ALA A N 1
ATOM 848 C CA . ALA A 1 110 ? -1.748 -3.510 -12.836 1.00 82.19 110 ALA A CA 1
ATOM 849 C C . ALA A 1 110 ? -0.985 -3.046 -14.092 1.00 82.19 110 ALA A C 1
ATOM 851 O O . ALA A 1 110 ? -0.912 -3.776 -15.082 1.00 82.19 110 ALA A O 1
ATOM 852 N N . TYR A 1 111 ? -0.394 -1.849 -14.047 1.00 79.81 111 TYR A N 1
ATOM 853 C CA . TYR A 1 111 ? 0.407 -1.279 -15.131 1.00 79.81 111 TYR A CA 1
ATOM 854 C C . TYR A 1 111 ? 1.909 -1.504 -14.958 1.00 79.81 111 TYR A C 1
ATOM 856 O O . TYR A 1 111 ? 2.695 -1.117 -15.827 1.00 79.81 111 TYR A O 1
ATOM 864 N N . TRP A 1 112 ? 2.332 -2.103 -13.845 1.00 81.75 112 TRP A N 1
ATOM 865 C CA . TRP A 1 112 ? 3.734 -2.416 -13.635 1.00 81.75 112 TRP A CA 1
ATOM 866 C C . TRP A 1 112 ? 4.141 -3.649 -14.454 1.00 81.75 112 TRP A C 1
ATOM 868 O O . TRP A 1 112 ? 3.326 -4.537 -14.710 1.00 81.75 112 TRP A O 1
ATOM 878 N N . PRO A 1 113 ? 5.418 -3.740 -14.868 1.00 75.00 113 PRO A N 1
ATOM 879 C CA . PRO A 1 113 ? 5.949 -4.936 -15.509 1.00 75.00 113 PRO A CA 1
ATOM 880 C C . PRO A 1 113 ? 5.696 -6.183 -14.646 1.00 75.00 113 PRO A C 1
ATOM 882 O O . PRO A 1 113 ? 5.660 -6.077 -13.413 1.00 75.00 113 PRO A O 1
ATOM 885 N N . PRO A 1 114 ? 5.545 -7.365 -15.272 1.00 69.06 114 PRO A N 1
ATOM 886 C CA . PRO A 1 114 ? 5.328 -8.604 -14.545 1.00 69.06 114 PRO A CA 1
ATOM 887 C C . PRO A 1 114 ? 6.468 -8.851 -13.557 1.00 69.06 114 PRO A C 1
ATOM 889 O O . PRO A 1 114 ? 7.630 -8.526 -13.826 1.00 69.06 114 PRO A O 1
ATOM 892 N N . LEU A 1 115 ? 6.123 -9.446 -12.413 1.00 70.69 115 LEU A N 1
ATOM 893 C CA . LEU A 1 115 ? 7.096 -9.808 -11.389 1.00 70.69 115 LEU A CA 1
ATOM 894 C C . LEU A 1 115 ? 8.210 -10.635 -12.014 1.00 70.69 115 LEU A C 1
ATOM 896 O O . LEU A 1 115 ? 7.960 -11.545 -12.809 1.00 70.69 115 LEU A O 1
ATOM 900 N N . ARG A 1 116 ? 9.445 -10.346 -11.613 1.00 63.62 116 ARG A N 1
ATOM 901 C CA . ARG A 1 116 ? 10.589 -11.163 -11.989 1.00 63.62 116 ARG A CA 1
ATOM 902 C C . ARG A 1 116 ? 10.357 -12.575 -11.467 1.00 63.62 116 ARG A C 1
ATOM 904 O O . ARG A 1 116 ? 10.590 -12.851 -10.290 1.00 63.62 116 ARG A O 1
ATOM 911 N N . THR A 1 117 ? 9.947 -13.506 -12.329 1.00 60.06 117 THR A N 1
ATOM 912 C CA . THR A 1 117 ? 10.046 -14.911 -11.948 1.00 60.06 117 THR A CA 1
ATOM 913 C C . THR A 1 117 ? 11.537 -15.204 -11.801 1.00 60.06 117 THR A C 1
ATOM 915 O O . THR A 1 117 ? 12.364 -14.867 -12.655 1.00 60.06 117 THR A O 1
ATOM 918 N N . THR A 1 118 ? 11.928 -15.796 -10.676 1.00 57.25 118 THR A N 1
ATOM 919 C CA . THR A 1 118 ? 13.342 -16.014 -10.324 1.00 57.25 118 THR A CA 1
ATOM 920 C C . THR A 1 118 ? 14.094 -16.812 -11.405 1.00 57.25 118 THR A C 1
ATOM 922 O O . THR A 1 118 ? 15.320 -16.739 -11.515 1.00 57.25 118 THR A O 1
ATOM 925 N N . ASN A 1 119 ? 13.353 -17.556 -12.232 1.00 53.56 119 ASN A N 1
ATOM 926 C CA . ASN A 1 119 ? 13.854 -18.347 -13.348 1.00 53.56 119 ASN A CA 1
ATOM 927 C C . ASN A 1 119 ? 14.129 -17.514 -14.610 1.00 53.56 119 ASN A C 1
ATOM 929 O O . ASN A 1 119 ? 15.174 -17.714 -15.231 1.00 53.56 119 ASN A O 1
ATOM 933 N N . GLU A 1 120 ? 13.260 -16.567 -14.971 1.00 61.19 120 GLU A N 1
ATOM 934 C CA . GLU A 1 120 ? 13.429 -15.728 -16.168 1.00 61.19 120 GLU A CA 1
ATOM 935 C C . GLU A 1 120 ? 14.578 -14.736 -16.007 1.00 61.19 120 GLU A C 1
ATOM 937 O O . GLU A 1 120 ? 15.376 -14.579 -16.926 1.00 61.19 120 GLU A O 1
ATOM 942 N N . VAL A 1 121 ? 14.760 -14.160 -14.814 1.00 62.56 121 VAL A N 1
ATOM 943 C CA . VAL A 1 121 ? 15.911 -13.285 -14.525 1.00 62.56 121 VAL A CA 1
ATOM 944 C C . VAL A 1 121 ? 17.221 -14.043 -14.638 1.00 62.56 121 VAL A C 1
ATOM 946 O O . VAL A 1 121 ? 18.169 -13.562 -15.252 1.00 62.56 121 VAL A O 1
ATOM 949 N N . ARG A 1 122 ? 17.282 -15.258 -14.084 1.00 59.28 122 ARG A N 1
ATOM 950 C CA . ARG A 1 122 ? 18.482 -16.093 -14.168 1.00 59.28 122 ARG A CA 1
ATOM 951 C C . ARG A 1 122 ? 18.758 -16.520 -15.612 1.00 59.28 122 ARG A C 1
ATOM 953 O O . ARG A 1 122 ? 19.922 -16.605 -15.998 1.00 59.28 122 ARG A O 1
ATOM 960 N N . ALA A 1 123 ? 17.719 -16.794 -16.400 1.00 69.81 123 ALA A N 1
ATOM 961 C CA . ALA A 1 123 ? 17.849 -17.124 -17.817 1.00 69.81 123 ALA A CA 1
ATOM 962 C C . ALA A 1 123 ? 18.319 -15.915 -18.643 1.00 69.81 123 ALA A C 1
ATOM 964 O O . ALA A 1 123 ? 19.277 -16.043 -19.404 1.00 69.81 123 ALA A O 1
ATOM 965 N N . ALA A 1 124 ? 17.721 -14.741 -18.432 1.00 68.06 124 ALA A N 1
ATOM 966 C CA . ALA A 1 124 ? 18.096 -13.497 -19.093 1.00 68.06 124 ALA A CA 1
ATOM 967 C C . ALA A 1 124 ? 19.518 -13.061 -18.713 1.00 68.06 124 ALA A C 1
ATOM 969 O O . ALA A 1 124 ? 20.322 -12.789 -19.595 1.00 68.06 124 ALA A O 1
ATOM 970 N N . GLN A 1 125 ? 19.887 -13.099 -17.428 1.00 71.06 125 GLN A N 1
ATOM 971 C CA . GLN A 1 125 ? 21.253 -12.805 -16.979 1.00 71.06 125 GLN A CA 1
ATOM 972 C C . GLN A 1 125 ? 22.274 -13.762 -17.597 1.00 71.06 125 GLN A C 1
ATOM 974 O O . GLN A 1 125 ? 23.308 -13.315 -18.087 1.00 71.06 125 GLN A O 1
ATOM 979 N N . LYS A 1 126 ? 21.979 -15.070 -17.640 1.00 75.38 126 LYS A N 1
ATOM 980 C CA . LYS A 1 126 ? 22.840 -16.047 -18.325 1.00 75.38 126 LYS A CA 1
ATOM 981 C C . LYS A 1 126 ? 22.986 -15.736 -19.814 1.00 75.38 126 LYS A C 1
ATOM 983 O O . LYS A 1 126 ? 24.099 -15.821 -20.327 1.00 75.38 126 LYS A O 1
ATOM 988 N N . ALA A 1 127 ? 21.896 -15.375 -20.492 1.00 75.69 127 ALA A N 1
ATOM 989 C CA . ALA A 1 127 ? 21.921 -15.009 -21.905 1.00 75.69 127 ALA A CA 1
ATOM 990 C C . ALA A 1 127 ? 22.759 -13.741 -22.143 1.00 75.69 127 ALA A C 1
ATOM 992 O O . ALA A 1 127 ? 23.618 -13.736 -23.021 1.00 75.69 127 ALA A O 1
ATOM 993 N N . THR A 1 128 ? 22.597 -12.711 -21.312 1.00 79.88 128 THR A N 1
ATOM 994 C CA . THR A 1 128 ? 23.381 -11.471 -21.391 1.00 79.88 128 THR A CA 1
ATOM 995 C C . THR A 1 128 ? 24.866 -11.723 -21.136 1.00 79.88 128 THR A C 1
ATOM 997 O O . THR A 1 128 ? 25.701 -11.308 -21.933 1.00 79.88 128 THR A O 1
ATOM 1000 N N . THR A 1 129 ? 25.224 -12.479 -20.091 1.00 83.75 129 THR A N 1
ATOM 1001 C CA . THR A 1 129 ? 26.628 -12.839 -19.823 1.00 83.75 129 THR A CA 1
ATOM 1002 C C . THR A 1 129 ? 27.237 -13.659 -20.963 1.00 83.75 129 THR A C 1
ATOM 1004 O O . THR A 1 129 ? 28.407 -13.473 -21.298 1.00 83.75 129 THR A O 1
ATOM 1007 N N . ALA A 1 130 ? 26.461 -14.553 -21.583 1.00 80.31 130 ALA A N 1
ATOM 1008 C CA . ALA A 1 130 ? 26.916 -15.318 -22.739 1.00 80.31 130 ALA A CA 1
ATOM 1009 C C . ALA A 1 130 ? 27.178 -14.413 -23.953 1.00 80.31 130 ALA A C 1
ATOM 1011 O O . ALA A 1 130 ? 28.220 -14.553 -24.589 1.00 80.31 130 ALA A O 1
ATOM 1012 N N . LEU A 1 131 ? 26.292 -13.451 -24.229 1.00 80.06 131 LEU A N 1
ATOM 1013 C CA . LEU A 1 131 ? 26.459 -12.478 -25.313 1.00 80.06 131 LEU A CA 1
ATOM 1014 C C . LEU A 1 131 ? 27.662 -11.553 -25.084 1.00 80.06 131 LEU A C 1
ATOM 1016 O O . LEU A 1 131 ? 28.419 -11.283 -26.012 1.00 80.06 131 LEU A O 1
ATOM 1020 N N . GLU A 1 132 ? 27.896 -11.104 -23.852 1.00 80.00 132 GLU A N 1
ATOM 1021 C CA . GLU A 1 132 ? 29.078 -10.305 -23.508 1.00 80.00 132 GLU A CA 1
ATOM 1022 C C . GLU A 1 132 ? 30.380 -11.103 -23.632 1.00 80.00 132 GLU A C 1
ATOM 1024 O O . GLU A 1 132 ? 31.404 -10.575 -24.072 1.00 80.00 132 GLU A O 1
ATOM 1029 N N . ALA A 1 133 ? 30.362 -12.378 -23.233 1.00 82.12 133 ALA A N 1
ATOM 1030 C CA . ALA A 1 133 ? 31.505 -13.269 -23.389 1.00 82.12 133 ALA A CA 1
ATOM 1031 C C . ALA A 1 133 ? 31.797 -13.553 -24.870 1.00 82.12 133 ALA A C 1
ATOM 1033 O O . ALA A 1 133 ? 32.964 -13.586 -25.261 1.00 82.12 133 ALA A O 1
ATOM 1034 N N . ASP A 1 134 ? 30.758 -13.717 -25.688 1.00 77.38 134 ASP A N 1
ATOM 1035 C CA . ASP A 1 134 ? 30.867 -13.915 -27.132 1.00 77.38 134 ASP A CA 1
ATOM 1036 C C . ASP A 1 134 ? 31.401 -12.664 -27.841 1.00 77.38 134 ASP A C 1
ATOM 1038 O O . ASP A 1 134 ? 32.387 -12.738 -28.571 1.00 77.38 134 ASP A O 1
ATOM 1042 N N . ALA A 1 135 ? 30.870 -11.483 -27.513 1.00 76.31 135 ALA A N 1
ATOM 1043 C CA . ALA A 1 135 ? 31.349 -10.206 -28.042 1.00 76.31 135 ALA A CA 1
ATOM 1044 C C . ALA A 1 135 ? 32.827 -9.930 -27.700 1.00 76.31 135 ALA A C 1
ATOM 1046 O O . ALA A 1 135 ? 33.551 -9.331 -28.494 1.00 76.31 135 ALA A O 1
ATOM 1047 N N . LYS A 1 136 ? 33.302 -10.397 -26.536 1.00 77.31 136 LYS A N 1
ATOM 1048 C CA . LYS A 1 136 ? 34.723 -10.324 -26.144 1.00 77.31 136 LYS A CA 1
ATOM 1049 C C . LYS A 1 136 ? 35.604 -11.330 -26.890 1.00 77.31 136 LYS A C 1
ATOM 1051 O O . LYS A 1 136 ? 36.785 -11.058 -27.089 1.00 77.31 136 LYS A O 1
ATOM 1056 N N . ARG A 1 137 ? 35.060 -12.486 -27.284 1.00 78.12 137 ARG A N 1
ATOM 1057 C CA . ARG A 1 137 ? 35.767 -13.517 -28.071 1.00 78.12 137 ARG A CA 1
ATOM 1058 C C . ARG A 1 137 ? 35.796 -13.193 -29.561 1.00 78.12 137 ARG A C 1
ATOM 1060 O O . ARG A 1 137 ? 36.757 -13.543 -30.241 1.00 78.12 137 ARG A O 1
ATOM 1067 N N . HIS A 1 138 ? 34.780 -12.489 -30.042 1.00 68.94 138 HIS A N 1
ATOM 1068 C CA . HIS A 1 138 ? 34.641 -12.044 -31.419 1.00 68.94 138 HIS A CA 1
ATOM 1069 C C . HIS A 1 138 ? 34.480 -10.520 -31.469 1.00 68.94 138 HIS A C 1
ATOM 1071 O O . HIS A 1 138 ? 33.413 -10.026 -31.847 1.00 68.94 138 HIS A O 1
ATOM 1077 N N . PRO A 1 139 ? 35.527 -9.744 -31.114 1.00 64.00 139 PRO A N 1
ATOM 1078 C CA . PRO A 1 139 ? 35.511 -8.316 -31.379 1.00 64.00 139 PRO A CA 1
ATOM 1079 C C . PRO A 1 139 ? 35.321 -8.159 -32.885 1.00 64.00 139 PRO A C 1
ATOM 1081 O O . PRO A 1 139 ? 36.095 -8.726 -33.663 1.00 64.00 139 PRO A O 1
ATOM 1084 N N . ARG A 1 140 ? 34.248 -7.471 -33.301 1.00 60.94 140 ARG A N 1
ATOM 1085 C CA . ARG A 1 140 ? 33.962 -7.225 -34.718 1.00 60.94 140 ARG A CA 1
ATOM 1086 C C . ARG A 1 140 ? 35.251 -6.725 -35.364 1.00 60.94 140 ARG A C 1
ATOM 1088 O O . ARG A 1 140 ? 35.715 -5.637 -35.036 1.00 60.94 140 ARG A O 1
ATOM 1095 N N . ARG A 1 141 ? 35.848 -7.533 -36.247 1.00 53.06 141 ARG A N 1
ATOM 1096 C CA . ARG A 1 141 ? 36.892 -7.041 -37.141 1.00 53.06 141 ARG A CA 1
ATOM 1097 C C . ARG A 1 141 ? 36.210 -5.979 -37.980 1.00 53.06 141 ARG A C 1
ATOM 1099 O O . ARG A 1 141 ? 35.342 -6.314 -38.783 1.00 53.06 141 ARG A O 1
ATOM 1106 N N . SER A 1 142 ? 36.552 -4.719 -37.740 1.00 50.03 142 SER A N 1
ATOM 1107 C CA . SER A 1 142 ? 36.283 -3.643 -38.678 1.00 50.03 142 SER A CA 1
ATOM 1108 C C . SER A 1 142 ? 36.868 -4.085 -40.014 1.00 50.03 142 SER A C 1
ATOM 1110 O O . SER A 1 142 ? 38.081 -4.086 -40.200 1.00 50.03 142 SER A O 1
ATOM 1112 N N . THR A 1 143 ? 36.019 -4.559 -40.921 1.00 52.88 143 THR A N 1
ATOM 1113 C CA . THR A 1 143 ? 36.352 -4.634 -42.338 1.00 52.88 143 THR A CA 1
ATOM 1114 C C . THR A 1 143 ? 36.383 -3.201 -42.838 1.00 52.88 143 THR A C 1
ATOM 1116 O O . THR A 1 143 ? 35.402 -2.694 -43.373 1.00 52.88 143 THR A O 1
ATOM 1119 N N . GLU A 1 144 ? 37.508 -2.546 -42.584 1.00 51.56 144 GLU A N 1
ATOM 1120 C CA . GLU A 1 144 ? 37.937 -1.323 -43.246 1.00 51.56 144 GLU A CA 1
ATOM 1121 C C . GLU A 1 144 ? 39.131 -1.695 -44.138 1.00 51.56 144 GLU A C 1
ATOM 1123 O O . GLU A 1 144 ? 40.252 -1.234 -43.980 1.00 51.56 144 GLU A O 1
ATOM 1128 N N . GLU A 1 145 ? 38.886 -2.623 -45.063 1.00 50.91 145 GLU A N 1
ATOM 1129 C CA . GLU A 1 145 ? 39.716 -2.832 -46.246 1.00 50.91 145 GLU A CA 1
ATOM 1130 C C . GLU A 1 145 ? 38.785 -2.701 -47.447 1.00 50.91 145 GLU A C 1
ATOM 1132 O O . GLU A 1 145 ? 38.054 -3.627 -47.799 1.00 50.91 145 GLU A O 1
ATOM 1137 N N . GLY A 1 146 ? 38.750 -1.506 -48.036 1.00 53.72 146 GLY A N 1
ATOM 1138 C CA . GLY A 1 146 ? 37.972 -1.284 -49.246 1.00 53.72 146 GLY A CA 1
ATOM 1139 C C . GLY A 1 146 ? 37.671 0.168 -49.587 1.00 53.72 146 GLY A C 1
ATOM 1140 O O . GLY A 1 146 ? 36.498 0.482 -49.785 1.00 53.72 146 GLY A O 1
ATOM 1141 N N . ARG A 1 147 ? 38.696 1.024 -49.697 1.00 45.06 147 ARG A N 1
ATOM 1142 C CA . ARG A 1 147 ? 38.992 1.850 -50.890 1.00 45.06 147 ARG A CA 1
ATOM 1143 C C . ARG A 1 147 ? 40.128 2.829 -50.638 1.00 45.06 147 ARG A C 1
AT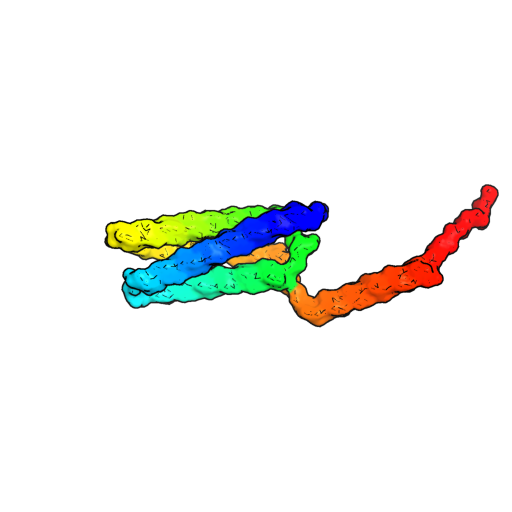OM 1145 O O . ARG A 1 147 ? 40.072 3.539 -49.616 1.00 45.06 147 ARG A O 1
#

Sequence (147 aa):
MNRWEERIANGQVKASLQQAEAFAEELTEGLDETHLPELARVRRVLAHINAYVENADGELVGRAAHDNLAGHLGQALQQLQQQVDQKAQGSPVDLANVNDMLDYALDDLAYWPPLRTTNEVRAAQKATTALEADAKRHPRRSTEEGR

Foldseek 3Di:
DDPVVLCVLLVLLVVLLVLQLVLLVLCVPDDDPVCVVLSVLSNVLSVVLVVLSVQADSVQFDPVLSVQLSVLSVVLSVLSVVQSVCVVVVHDGDSVVSNVSSVSSVVSSVPTDDGPPVVVVVVVVVVVVVVVVVCVVCVPPPPPPDD

Secondary structure (DSSP, 8-state):
--HHHHHHHHHHHHHHHHHHHHHHHHHHTT--TTTHHHHHHHHHHHHHHHHHHHHS-TTTS-HHHHHHHHHHHHHHHHHHHHHHHHHHTTPPP-HHHHHHHHHHHHHHHTTSPPP--HHHHHHHHHHHHHHHHHHHHS---------